Protein AF-A0A963R1J7-F1 (afdb_monomer)

Radius of gyration: 22.03 Å; Cα contacts (8 Å, |Δi|>4): 107; chains: 1; bounding box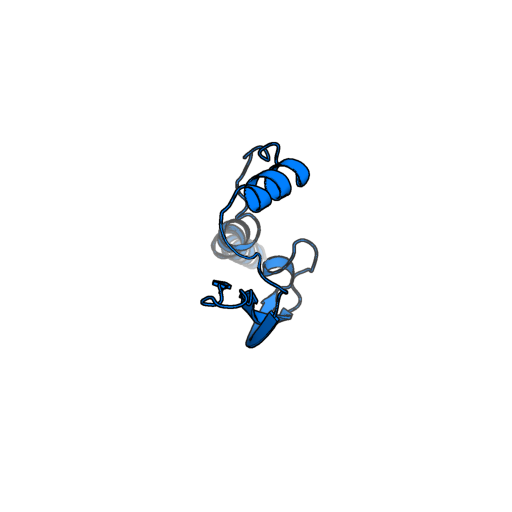: 47×33×58 Å

Foldseek 3Di:
DDPVVVVVVVVCCVVPVVCCCVVQQVVDPPPPDDDPDDPVVVVVVVVPDDAAFFPDKDKDQPDKDWAQLSSPPNPSGGDTDIGTDMKMWRHGPPDDIDIDD

Mean predicted aligned error: 6.23 Å

Structure (mmCIF, N/CA/C/O backbone):
data_AF-A0A963R1J7-F1
#
_entry.id   AF-A0A963R1J7-F1
#
loop_
_atom_site.group_PDB
_atom_site.id
_atom_site.type_symbol
_atom_site.label_atom_id
_atom_site.label_alt_id
_atom_site.label_comp_id
_atom_site.label_asym_id
_atom_site.label_entity_id
_atom_site.label_seq_id
_atom_site.pdbx_PDB_ins_code
_atom_site.Cartn_x
_atom_site.Cartn_y
_atom_site.Cartn_z
_atom_site.occupancy
_atom_site.B_iso_or_equiv
_atom_site.auth_seq_id
_atom_site.auth_comp_id
_atom_site.auth_asym_id
_atom_site.auth_atom_id
_atom_site.pdbx_PDB_model_num
ATOM 1 N N . MET A 1 1 ? -26.777 8.527 31.708 1.00 59.66 1 MET A N 1
ATOM 2 C CA . MET A 1 1 ? -25.415 7.946 31.702 1.00 59.66 1 MET A CA 1
ATOM 3 C C . MET A 1 1 ? -24.590 8.600 32.799 1.00 59.66 1 MET A C 1
ATOM 5 O O . MET A 1 1 ? -24.602 9.816 32.920 1.00 59.66 1 MET A O 1
ATOM 9 N N . THR A 1 2 ? -23.967 7.808 33.666 1.00 86.44 2 THR A N 1
ATOM 10 C CA . THR A 1 2 ? -23.332 8.271 34.912 1.00 86.44 2 THR A CA 1
ATOM 11 C C . THR A 1 2 ? -21.957 8.899 34.674 1.00 86.44 2 THR A C 1
ATOM 13 O O . THR A 1 2 ? -21.158 8.338 33.933 1.00 86.44 2 THR A O 1
ATOM 16 N N . ARG A 1 3 ? -21.631 9.997 35.378 1.00 93.19 3 ARG A N 1
ATOM 17 C CA . ARG A 1 3 ? -20.330 10.709 35.326 1.00 93.19 3 ARG A CA 1
ATOM 18 C C . ARG A 1 3 ? -19.107 9.778 35.327 1.00 93.19 3 ARG A C 1
ATOM 20 O O . ARG A 1 3 ? -18.159 10.015 34.590 1.00 93.19 3 ARG A O 1
ATOM 27 N N . ARG A 1 4 ? -19.148 8.701 36.119 1.00 95.38 4 ARG A N 1
ATOM 28 C CA . ARG A 1 4 ? -18.079 7.688 36.198 1.00 95.38 4 ARG A CA 1
ATOM 29 C C . ARG A 1 4 ? -17.861 6.940 34.878 1.00 95.38 4 ARG A C 1
ATOM 31 O O . ARG A 1 4 ? -16.720 6.729 34.493 1.00 95.38 4 ARG A O 1
ATOM 38 N N . LEU A 1 5 ? -18.941 6.594 34.173 1.00 95.88 5 LEU A N 1
ATOM 39 C CA . LEU A 1 5 ? -18.872 5.945 32.861 1.00 95.88 5 LEU A CA 1
ATOM 40 C C . LEU A 1 5 ? -18.242 6.883 31.830 1.00 95.88 5 LEU A C 1
ATOM 42 O O . LEU A 1 5 ? -17.360 6.465 31.095 1.00 95.88 5 LEU A O 1
ATOM 46 N N . ASN A 1 6 ? -18.639 8.157 31.819 1.00 96.31 6 ASN A N 1
ATOM 47 C CA . ASN A 1 6 ? -18.082 9.133 30.881 1.00 96.31 6 ASN A CA 1
ATOM 48 C C . ASN A 1 6 ? -16.577 9.340 31.105 1.00 96.31 6 ASN A C 1
ATOM 50 O O . ASN A 1 6 ? -15.824 9.392 30.140 1.00 96.31 6 ASN A O 1
ATOM 54 N N . ILE A 1 7 ? -16.135 9.411 32.368 1.00 97.38 7 ILE A N 1
ATOM 55 C CA . ILE A 1 7 ? -14.707 9.501 32.713 1.00 97.38 7 ILE A CA 1
ATOM 56 C C . ILE A 1 7 ? -13.960 8.257 32.226 1.00 97.38 7 ILE A C 1
ATOM 58 O O . ILE A 1 7 ? -12.895 8.376 31.627 1.00 97.38 7 ILE A O 1
ATOM 62 N N . LEU A 1 8 ? -14.527 7.071 32.445 1.00 97.12 8 LEU A N 1
ATOM 63 C CA . LEU A 1 8 ? -13.921 5.821 32.005 1.00 97.12 8 LEU A CA 1
ATOM 64 C C . LEU A 1 8 ? -13.811 5.759 30.474 1.00 97.12 8 LEU A C 1
ATOM 66 O O . LEU A 1 8 ? -12.746 5.444 29.956 1.00 97.12 8 LEU A O 1
ATOM 70 N N . LEU A 1 9 ? -14.867 6.122 29.744 1.00 96.56 9 LEU A N 1
ATOM 71 C CA . LEU A 1 9 ? -14.847 6.171 28.279 1.00 96.56 9 LEU A CA 1
ATOM 72 C C . LEU A 1 9 ? -13.835 7.194 27.751 1.00 96.56 9 LEU A C 1
ATOM 74 O O . LEU A 1 9 ? -13.112 6.897 26.804 1.00 96.56 9 LEU A O 1
ATOM 78 N N . ALA A 1 10 ? -13.741 8.367 28.380 1.00 96.94 10 ALA A N 1
ATOM 79 C CA . ALA A 1 10 ? -12.747 9.375 28.023 1.00 96.94 10 ALA A CA 1
ATOM 80 C C . ALA A 1 10 ? -11.316 8.858 28.234 1.00 96.94 10 ALA A C 1
ATOM 82 O O . ALA A 1 10 ? -10.470 9.032 27.361 1.00 96.94 10 ALA A O 1
ATOM 83 N N . LEU A 1 11 ? -11.058 8.163 29.348 1.00 97.75 11 LEU A N 1
ATOM 84 C CA . LEU A 1 11 ? -9.767 7.519 29.598 1.00 97.75 11 LEU A CA 1
ATOM 85 C C . LEU A 1 11 ? -9.451 6.452 28.545 1.00 97.75 11 LEU A C 1
ATOM 87 O O . LEU A 1 11 ? -8.328 6.408 28.058 1.00 97.75 11 LEU A O 1
ATOM 91 N N . PHE A 1 12 ? -10.426 5.635 28.141 1.00 97.69 12 PHE A N 1
ATOM 92 C CA . PHE A 1 12 ? -10.233 4.650 27.072 1.00 97.69 12 PHE A CA 1
ATOM 93 C C . PHE A 1 12 ? -9.927 5.307 25.721 1.00 97.69 12 PHE A C 1
ATOM 95 O O . PHE A 1 12 ? -9.003 4.886 25.027 1.00 97.69 12 PHE A O 1
ATOM 102 N N . LEU A 1 13 ? -10.661 6.356 25.348 1.00 96.44 13 LEU A N 1
ATOM 103 C CA . LEU A 1 13 ? -10.389 7.104 24.120 1.00 96.44 13 LEU A CA 1
ATOM 104 C C . LEU A 1 13 ? -8.997 7.739 24.143 1.00 96.44 13 LEU A C 1
ATOM 106 O O . LEU A 1 13 ? -8.310 7.735 23.127 1.00 96.44 13 LEU A O 1
ATOM 110 N N . LEU A 1 14 ? -8.550 8.229 25.296 1.00 97.06 14 LEU A N 1
ATOM 111 C CA . LEU A 1 14 ? -7.228 8.828 25.426 1.00 97.06 14 LEU A CA 1
ATOM 112 C C . LEU A 1 14 ? -6.108 7.777 25.399 1.00 97.06 14 LEU A C 1
ATOM 114 O O . LEU A 1 14 ? -5.114 7.969 24.709 1.00 97.06 14 LEU A O 1
ATOM 118 N N . LEU A 1 15 ? -6.276 6.652 26.098 1.00 97.50 15 LEU A N 1
ATOM 119 C CA . LEU A 1 15 ? -5.253 5.604 26.189 1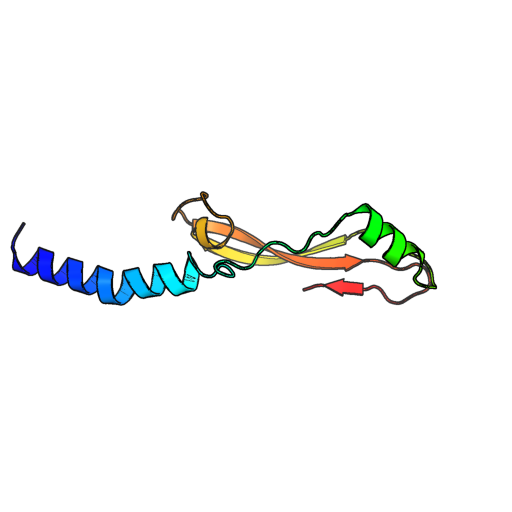.00 97.50 15 LEU A CA 1
ATOM 120 C C . LEU A 1 15 ? -5.153 4.736 24.932 1.00 97.50 15 LEU A C 1
ATOM 122 O O . LEU A 1 15 ? -4.065 4.273 24.610 1.00 97.50 15 LEU A O 1
ATOM 126 N N . PHE A 1 16 ? -6.259 4.508 24.222 1.00 96.25 16 PHE A N 1
ATOM 127 C CA . PHE A 1 16 ? -6.285 3.629 23.048 1.00 96.25 16 PHE A CA 1
ATOM 128 C C . PHE A 1 16 ? -6.590 4.380 21.757 1.00 96.25 16 PHE A C 1
ATOM 130 O O . PHE A 1 16 ? -5.957 4.122 20.738 1.00 96.25 16 PHE A O 1
ATOM 137 N N . GLY A 1 17 ? -7.530 5.324 21.791 1.00 93.88 17 GLY A N 1
ATOM 138 C CA . GLY A 1 17 ? -7.925 6.093 20.612 1.00 93.88 17 GLY A CA 1
ATOM 139 C C . GLY A 1 17 ? -6.820 7.023 20.118 1.00 93.88 17 GLY A C 1
ATOM 140 O O . GLY A 1 17 ? -6.550 7.037 18.920 1.00 93.88 17 GLY A O 1
ATOM 141 N N . ALA A 1 18 ? -6.137 7.743 21.014 1.00 93.69 18 ALA A N 1
ATOM 142 C CA . ALA A 1 18 ? -5.070 8.657 20.604 1.00 93.69 18 ALA A CA 1
ATOM 143 C C . ALA A 1 18 ? -3.861 7.923 19.982 1.00 93.69 18 ALA A C 1
ATOM 145 O O . ALA A 1 18 ? -3.479 8.293 18.869 1.00 93.69 18 ALA A O 1
ATOM 146 N N . PRO A 1 19 ? -3.305 6.847 20.584 1.00 94.06 19 PRO A N 1
ATOM 147 C CA . PRO A 1 19 ? -2.241 6.081 19.933 1.00 94.06 19 PRO A CA 1
ATOM 148 C C . PRO A 1 19 ? -2.700 5.406 18.644 1.00 94.06 19 PRO A C 1
ATOM 150 O O . PRO A 1 19 ? -1.945 5.381 17.679 1.00 94.06 19 PRO A O 1
ATOM 153 N N . TYR A 1 20 ? -3.933 4.891 18.596 1.00 91.81 20 TYR A N 1
ATOM 154 C CA . TYR A 1 20 ? -4.485 4.300 17.378 1.00 91.81 20 TYR A CA 1
ATOM 155 C C . TYR A 1 20 ? -4.551 5.327 16.242 1.00 91.81 20 TYR A C 1
ATOM 157 O O . TYR A 1 20 ? -4.088 5.050 15.139 1.00 91.81 20 TYR A O 1
ATOM 165 N N . TYR A 1 21 ? -5.092 6.518 16.511 1.00 90.00 21 TYR A N 1
ATOM 166 C CA . TYR A 1 21 ? -5.182 7.586 15.520 1.00 90.00 21 TYR A CA 1
ATOM 167 C C . TYR A 1 21 ? -3.791 7.990 15.030 1.00 90.00 21 TYR A C 1
ATOM 169 O O . TYR A 1 21 ? -3.533 7.973 13.832 1.00 90.00 21 TYR A O 1
ATOM 177 N N . TRP A 1 22 ? -2.875 8.284 15.951 1.00 89.31 22 TRP A N 1
ATOM 178 C CA . TRP A 1 22 ? -1.559 8.802 15.597 1.00 89.31 22 TRP A CA 1
ATOM 179 C C . TRP A 1 22 ? -0.664 7.769 14.896 1.00 89.31 22 TRP A C 1
ATOM 181 O O . TRP A 1 22 ? -0.010 8.092 13.914 1.00 89.31 22 TRP A O 1
ATOM 191 N N . LEU A 1 23 ? -0.652 6.515 15.360 1.00 89.19 23 LEU A N 1
ATOM 192 C CA . LEU A 1 23 ? 0.234 5.486 14.802 1.00 89.19 23 LEU A CA 1
ATOM 193 C C . LEU A 1 23 ? -0.300 4.851 13.519 1.00 89.19 23 LEU A C 1
ATOM 195 O O . LEU A 1 23 ? 0.496 4.360 12.719 1.00 89.19 23 LEU A O 1
ATOM 199 N N . LEU A 1 24 ? -1.624 4.785 13.347 1.00 89.62 24 LEU A N 1
ATOM 200 C CA . LEU A 1 24 ? -2.228 3.998 12.271 1.00 89.62 24 LEU A CA 1
ATOM 201 C C . LEU A 1 24 ? -2.995 4.825 11.238 1.00 89.62 24 LEU A C 1
ATOM 203 O O . LEU A 1 24 ? -3.095 4.373 10.102 1.00 89.62 24 LEU A O 1
ATOM 207 N N . LEU A 1 25 ? -3.546 5.987 11.605 1.00 87.44 25 LEU A N 1
ATOM 208 C CA . LEU A 1 25 ? -4.314 6.832 10.681 1.00 87.44 25 LEU A CA 1
ATOM 209 C C . LEU A 1 25 ? -3.531 8.072 10.236 1.00 87.44 25 LEU A C 1
ATOM 211 O O . LEU A 1 25 ? -3.519 8.392 9.055 1.00 87.44 25 LEU A O 1
ATOM 215 N N . GLU A 1 26 ? -2.853 8.740 11.167 1.00 84.81 26 GLU A N 1
ATOM 216 C CA . GLU A 1 26 ? -2.066 9.959 10.935 1.00 84.81 26 GLU A CA 1
ATOM 217 C C . GLU A 1 26 ? -0.559 9.657 10.953 1.00 84.81 26 GLU A C 1
ATOM 219 O O . GLU A 1 26 ? 0.237 10.331 11.601 1.00 84.81 26 GLU A O 1
ATOM 224 N N . ASN A 1 27 ? -0.153 8.603 10.246 1.00 79.00 27 ASN A N 1
ATOM 225 C CA . ASN A 1 27 ? 1.251 8.208 10.102 1.00 79.00 27 ASN A CA 1
ATOM 226 C C . ASN A 1 27 ? 1.919 8.821 8.853 1.00 79.00 27 ASN A C 1
ATOM 228 O O . ASN A 1 27 ? 2.964 8.347 8.399 1.00 79.00 27 ASN A O 1
ATOM 232 N N . GLY A 1 28 ? 1.297 9.851 8.271 1.00 76.06 28 GLY A N 1
ATOM 233 C CA . GLY A 1 28 ? 1.814 10.584 7.121 1.00 76.06 28 GLY A CA 1
ATOM 234 C C . GLY A 1 28 ? 3.104 11.345 7.438 1.00 76.06 28 GLY A C 1
ATOM 235 O O . GLY A 1 28 ? 3.468 11.563 8.590 1.00 76.06 28 GLY A O 1
ATOM 236 N N . HIS A 1 29 ? 3.807 11.796 6.399 1.00 69.25 29 HIS A N 1
ATOM 237 C CA . HIS A 1 29 ? 5.129 12.432 6.520 1.00 69.25 29 HIS A CA 1
ATOM 238 C C . HIS A 1 29 ? 5.068 13.899 7.022 1.00 69.25 29 HIS A C 1
ATOM 240 O O . HIS A 1 29 ? 5.964 14.691 6.732 1.00 69.25 29 HIS A O 1
ATOM 246 N N . GLY A 1 30 ? 4.021 14.273 7.770 1.00 76.25 30 GLY A N 1
ATOM 247 C CA . GLY A 1 30 ? 3.780 15.634 8.258 1.00 76.25 30 GLY A CA 1
ATOM 248 C C . GLY A 1 30 ? 3.769 16.671 7.130 1.00 76.25 30 GLY A C 1
ATOM 249 O O . GLY A 1 30 ? 3.196 16.441 6.067 1.00 76.25 30 GLY A O 1
ATOM 250 N N . ASP A 1 31 ? 4.473 17.786 7.338 1.00 81.81 31 ASP A N 1
ATOM 251 C CA . ASP A 1 31 ? 4.574 18.906 6.387 1.00 81.81 31 ASP A CA 1
ATOM 252 C C . ASP A 1 31 ? 5.614 18.692 5.271 1.00 81.81 31 ASP A C 1
ATOM 254 O O . ASP A 1 31 ? 6.072 19.648 4.630 1.00 81.81 31 ASP A O 1
ATOM 258 N N . ALA A 1 32 ? 6.039 17.447 5.031 1.00 82.94 32 ALA A N 1
ATOM 259 C CA . ALA A 1 32 ? 6.983 17.145 3.967 1.00 82.94 32 ALA A CA 1
ATOM 260 C C . ALA A 1 32 ? 6.395 17.558 2.611 1.00 82.94 32 ALA A C 1
ATOM 262 O O . ALA A 1 32 ? 5.495 16.919 2.063 1.00 82.94 32 ALA A O 1
ATOM 263 N N . ARG A 1 33 ? 6.933 18.641 2.043 1.00 82.50 33 ARG A N 1
ATOM 264 C CA . ARG A 1 33 ? 6.545 19.086 0.705 1.00 82.50 33 ARG A CA 1
ATOM 265 C C . ARG A 1 33 ? 6.868 17.994 -0.305 1.00 82.50 33 ARG A C 1
ATOM 267 O O . ARG A 1 33 ? 7.979 17.459 -0.322 1.00 82.50 33 ARG A O 1
ATOM 274 N N . ALA A 1 34 ? 5.911 17.714 -1.187 1.00 83.38 34 ALA A N 1
ATOM 275 C CA . ALA A 1 34 ? 6.142 16.836 -2.321 1.00 83.38 34 ALA A CA 1
ATOM 276 C C . ALA A 1 34 ? 7.346 17.349 -3.125 1.00 83.38 34 ALA A C 1
ATOM 278 O O . ALA A 1 34 ? 7.405 18.523 -3.502 1.00 83.38 34 ALA A O 1
ATOM 279 N N . LYS A 1 35 ? 8.321 16.472 -3.385 1.00 85.88 35 LYS A N 1
ATOM 280 C CA . LYS A 1 35 ? 9.414 16.800 -4.304 1.00 85.88 35 LYS A CA 1
ATOM 281 C C . LYS A 1 35 ? 8.812 17.013 -5.700 1.00 85.88 35 LYS A C 1
ATOM 283 O O . LYS A 1 35 ? 7.948 16.224 -6.087 1.00 85.88 35 LYS A O 1
ATOM 288 N N . PRO A 1 36 ? 9.250 18.029 -6.464 1.00 88.19 36 PRO A N 1
ATOM 289 C CA . PRO A 1 36 ? 8.777 18.235 -7.828 1.00 88.19 36 PRO A CA 1
ATOM 290 C C . PRO A 1 36 ? 9.289 17.093 -8.714 1.00 88.19 36 PRO A C 1
ATOM 292 O O . PRO A 1 36 ? 10.398 17.132 -9.241 1.00 88.19 36 PRO A O 1
ATOM 295 N N . LEU A 1 37 ? 8.493 16.029 -8.814 1.00 88.75 37 LEU A N 1
ATOM 296 C CA . LEU A 1 37 ? 8.810 14.833 -9.578 1.00 88.75 37 LEU A CA 1
ATOM 297 C C . LEU A 1 37 ? 7.948 14.805 -10.835 1.00 88.75 37 LEU A C 1
ATOM 299 O O . LEU A 1 37 ? 6.728 14.665 -10.770 1.00 88.75 37 LEU A O 1
ATOM 303 N N . HIS A 1 38 ? 8.591 14.924 -11.991 1.00 94.00 38 HIS A N 1
ATOM 304 C CA . HIS A 1 38 ? 7.910 14.869 -13.277 1.00 94.00 38 HIS A CA 1
ATOM 305 C C . HIS A 1 38 ? 8.089 13.496 -13.916 1.00 94.00 38 HIS A C 1
ATOM 307 O O . HIS A 1 38 ? 9.212 13.014 -14.075 1.00 94.00 38 HIS A O 1
ATOM 313 N N . ILE A 1 39 ? 6.984 12.896 -14.367 1.00 93.81 39 ILE A N 1
ATOM 314 C CA . ILE A 1 39 ? 7.008 11.588 -15.034 1.00 93.81 39 ILE A CA 1
ATOM 315 C C . ILE A 1 39 ? 7.918 11.580 -16.273 1.00 93.81 39 ILE A C 1
ATOM 317 O O . ILE A 1 39 ? 8.547 10.570 -16.572 1.00 93.81 39 ILE A O 1
ATOM 321 N N . ALA A 1 40 ? 8.052 12.717 -16.963 1.00 96.00 40 ALA A N 1
ATOM 322 C CA . ALA A 1 40 ? 8.965 12.865 -18.094 1.00 96.00 40 ALA A CA 1
ATOM 323 C C . ALA A 1 40 ? 10.440 12.699 -17.682 1.00 96.00 40 ALA A C 1
ATOM 325 O O . ALA A 1 40 ? 11.190 12.015 -18.374 1.00 96.00 40 ALA A O 1
ATOM 326 N N . ALA A 1 41 ? 10.841 13.257 -16.533 1.00 94.94 41 ALA A N 1
ATOM 327 C CA . ALA A 1 41 ? 12.197 13.109 -16.008 1.00 94.94 41 ALA A CA 1
ATOM 328 C C . ALA A 1 41 ? 12.484 11.656 -15.602 1.00 94.94 41 ALA A C 1
ATOM 330 O O . ALA A 1 41 ? 13.549 11.136 -15.916 1.00 94.94 41 ALA A O 1
ATOM 331 N N . LEU A 1 42 ? 11.508 10.973 -14.991 1.00 94.19 42 LEU A N 1
ATOM 332 C CA . LEU A 1 42 ? 11.617 9.548 -14.662 1.00 94.19 42 LEU A CA 1
ATOM 333 C C . LEU A 1 42 ? 11.775 8.676 -15.912 1.00 94.19 42 LEU A C 1
ATOM 335 O O . LEU A 1 42 ? 12.615 7.784 -15.935 1.00 94.19 42 LEU A O 1
ATOM 339 N N . ARG A 1 43 ? 10.995 8.947 -16.964 1.00 93.88 43 ARG A N 1
ATOM 340 C CA . ARG A 1 43 ? 11.098 8.228 -18.243 1.00 93.88 43 ARG A CA 1
ATOM 341 C C . ARG A 1 43 ? 12.440 8.472 -18.927 1.00 93.88 43 ARG A C 1
ATOM 343 O O . ARG A 1 43 ? 13.031 7.523 -19.424 1.00 93.88 43 ARG A O 1
ATOM 350 N N . SER A 1 44 ? 12.924 9.715 -18.919 1.00 95.12 44 SER A N 1
ATOM 351 C CA . SER A 1 44 ? 14.248 10.062 -19.450 1.00 95.12 44 SER A CA 1
ATOM 352 C C . SER A 1 44 ? 15.362 9.339 -18.688 1.00 95.12 44 SER A C 1
ATOM 354 O O . SER A 1 44 ? 16.221 8.705 -19.295 1.00 95.12 44 SER A O 1
ATOM 356 N N . LEU A 1 45 ? 15.291 9.342 -17.352 1.00 94.69 45 LEU A N 1
ATOM 357 C CA . LEU A 1 45 ? 16.229 8.610 -16.506 1.00 94.69 45 LEU A CA 1
ATOM 358 C C . LEU A 1 45 ? 16.195 7.107 -16.804 1.00 94.69 45 LEU A C 1
ATOM 360 O O . LEU A 1 45 ? 17.247 6.514 -17.016 1.00 94.69 45 LEU A O 1
ATOM 364 N N . ALA A 1 46 ? 15.010 6.500 -16.884 1.00 92.06 46 ALA A N 1
ATOM 365 C CA . ALA A 1 46 ? 14.868 5.084 -17.212 1.00 92.06 46 ALA A CA 1
ATOM 366 C C . ALA A 1 46 ? 15.449 4.749 -18.597 1.00 92.06 46 ALA A C 1
ATOM 368 O O . ALA A 1 46 ? 16.135 3.744 -18.736 1.00 92.06 46 ALA A O 1
ATOM 369 N N . ALA A 1 47 ? 15.233 5.610 -19.597 1.00 93.31 47 ALA A N 1
ATOM 370 C CA . ALA A 1 47 ? 15.785 5.438 -20.942 1.00 93.31 47 ALA A CA 1
ATOM 371 C C . ALA A 1 47 ? 17.313 5.605 -21.004 1.00 93.31 47 ALA A C 1
ATOM 373 O O . ALA A 1 47 ? 17.944 5.095 -21.925 1.00 93.31 47 ALA A O 1
ATOM 374 N N . SER A 1 48 ? 17.911 6.314 -20.041 1.00 96.19 48 SER A N 1
ATOM 375 C CA . SER A 1 48 ? 19.367 6.472 -19.946 1.00 96.19 48 SER A CA 1
ATOM 376 C C . SER A 1 48 ? 20.079 5.247 -19.361 1.00 96.19 48 SER A C 1
ATOM 378 O O . SER A 1 48 ? 21.300 5.138 -19.475 1.00 96.19 48 SER A O 1
ATOM 380 N N . LEU A 1 49 ? 19.337 4.327 -18.732 1.00 91.62 49 LEU A N 1
ATOM 381 C CA . LEU A 1 49 ? 19.906 3.113 -18.159 1.00 91.62 49 LEU A CA 1
ATOM 382 C C . LEU A 1 49 ? 20.242 2.106 -19.272 1.00 91.62 49 LEU A C 1
ATOM 384 O O . LEU A 1 49 ? 19.412 1.858 -20.147 1.00 91.62 49 LEU A O 1
ATOM 388 N N . PRO A 1 50 ? 21.438 1.494 -19.249 1.00 90.62 50 PRO A N 1
ATOM 389 C CA . PRO A 1 50 ? 21.803 0.479 -20.225 1.00 90.62 50 PRO A CA 1
ATOM 390 C C . PRO A 1 50 ? 21.034 -0.828 -19.985 1.00 90.62 50 PRO A C 1
ATOM 392 O O . PRO A 1 50 ? 20.745 -1.198 -18.848 1.00 90.62 50 PRO A O 1
ATOM 395 N N . GLY A 1 51 ? 20.783 -1.573 -21.063 1.00 89.19 51 GLY A N 1
ATOM 396 C CA . GLY A 1 51 ? 20.103 -2.869 -21.026 1.00 89.19 51 GLY A CA 1
ATOM 397 C C . GLY A 1 51 ? 18.686 -2.823 -21.594 1.00 89.19 51 GLY A C 1
ATOM 398 O O . GLY A 1 51 ? 18.200 -1.782 -22.031 1.00 89.19 51 GLY A O 1
ATOM 399 N N . GLN A 1 52 ? 18.032 -3.984 -21.643 1.00 92.06 52 GLN A N 1
ATOM 400 C CA . GLN A 1 52 ? 16.647 -4.062 -22.099 1.00 92.06 52 GLN A CA 1
ATOM 401 C C . GLN A 1 52 ? 15.694 -3.638 -20.984 1.00 92.06 52 GLN A C 1
ATOM 403 O O . GLN A 1 52 ? 15.855 -4.033 -19.829 1.00 92.06 52 GLN A O 1
ATOM 408 N N . ALA A 1 53 ? 14.684 -2.848 -21.341 1.00 92.44 53 ALA A N 1
ATOM 409 C CA . ALA A 1 53 ? 13.616 -2.497 -20.421 1.00 92.44 53 ALA A CA 1
ATOM 410 C C . ALA A 1 53 ? 12.753 -3.731 -20.094 1.00 92.44 53 ALA A C 1
ATOM 412 O O . ALA A 1 53 ? 12.646 -4.645 -20.923 1.00 92.44 53 ALA A O 1
ATOM 413 N N . PRO A 1 54 ? 12.096 -3.757 -18.922 1.00 95.12 54 PRO A N 1
ATOM 414 C CA . PRO A 1 54 ? 11.102 -4.774 -18.640 1.00 95.12 54 PRO A CA 1
ATOM 415 C C . PRO A 1 54 ? 9.988 -4.792 -19.693 1.00 95.12 54 PRO A C 1
ATOM 417 O O . PRO A 1 54 ? 9.524 -3.737 -20.129 1.00 95.12 54 PRO A O 1
ATOM 420 N N . SER A 1 55 ? 9.537 -5.982 -20.085 1.00 95.25 55 SER A N 1
ATOM 421 C CA . SER A 1 55 ? 8.502 -6.156 -21.116 1.00 95.25 55 SER A CA 1
ATOM 422 C C . SER A 1 55 ? 7.074 -6.044 -20.578 1.00 95.25 55 SER A C 1
ATOM 424 O O . SER A 1 55 ? 6.126 -5.969 -21.359 1.00 95.25 55 SER A O 1
ATOM 426 N N . GLY A 1 56 ? 6.905 -6.021 -19.256 1.00 95.44 56 GLY A N 1
ATOM 427 C CA . GLY A 1 56 ? 5.601 -5.929 -18.618 1.00 95.44 56 GLY A CA 1
ATOM 428 C C . GLY A 1 56 ? 5.688 -5.797 -17.103 1.00 95.44 56 GLY A C 1
ATOM 429 O O . GLY A 1 56 ? 6.766 -5.655 -16.525 1.00 95.44 56 GLY A O 1
ATOM 430 N N . VAL A 1 57 ? 4.517 -5.850 -16.478 1.00 96.94 57 VAL A N 1
ATOM 431 C CA . VAL A 1 57 ? 4.343 -5.937 -15.029 1.00 96.94 57 VAL A CA 1
ATOM 432 C C . VAL A 1 57 ? 3.420 -7.113 -14.772 1.00 96.94 57 VAL A C 1
ATOM 434 O O . VAL A 1 57 ? 2.311 -7.169 -15.302 1.00 96.94 57 VAL A O 1
ATOM 437 N N . GLU A 1 58 ? 3.889 -8.051 -13.971 1.00 97.69 58 GLU A N 1
ATOM 438 C CA . GLU A 1 58 ? 3.139 -9.217 -13.538 1.00 97.69 58 GLU A CA 1
ATOM 439 C C . GLU A 1 58 ? 2.951 -9.160 -12.025 1.00 97.69 58 GLU A C 1
ATOM 441 O O . GLU A 1 58 ? 3.764 -8.570 -11.308 1.00 97.69 58 GLU A O 1
ATOM 446 N N . TYR A 1 59 ? 1.881 -9.777 -11.535 1.00 97.31 59 TYR A N 1
ATOM 447 C CA . TYR A 1 59 ? 1.624 -9.873 -10.107 1.00 97.31 59 TYR A CA 1
ATOM 448 C C . TYR A 1 59 ? 1.043 -11.228 -9.732 1.00 97.31 59 TYR A C 1
ATOM 450 O O . TYR A 1 59 ? 0.350 -11.865 -10.525 1.00 97.31 59 TYR A O 1
ATOM 458 N N . GLU A 1 60 ? 1.284 -11.617 -8.488 1.00 97.38 60 GLU A N 1
ATOM 459 C CA . GLU A 1 60 ? 0.670 -12.775 -7.855 1.00 97.38 60 GLU A CA 1
ATOM 460 C C . GLU A 1 60 ? 0.093 -12.365 -6.500 1.00 97.38 60 GLU A C 1
ATOM 462 O O . GLU A 1 60 ? 0.735 -11.653 -5.727 1.00 97.38 60 GLU A O 1
ATOM 467 N N . VAL A 1 61 ? -1.133 -12.806 -6.204 1.00 97.38 61 VAL A N 1
ATOM 468 C CA . VAL A 1 61 ? -1.722 -12.643 -4.870 1.00 97.38 61 VAL A CA 1
ATOM 469 C C . VAL A 1 61 ? -1.173 -13.746 -3.976 1.00 97.38 61 VAL A C 1
ATOM 471 O O . VAL A 1 61 ? -1.607 -14.891 -4.059 1.00 97.38 61 VAL A O 1
ATOM 474 N N . VAL A 1 62 ? -0.231 -13.392 -3.110 1.00 97.31 62 VAL A N 1
ATOM 475 C CA . VAL A 1 62 ? 0.469 -14.349 -2.241 1.00 97.31 62 VAL A CA 1
ATOM 476 C C . VAL A 1 62 ? -0.238 -14.553 -0.901 1.00 97.31 62 VAL A C 1
ATOM 478 O O . VAL A 1 62 ? -0.069 -15.582 -0.252 1.00 97.31 62 VAL A O 1
ATOM 481 N N . ALA A 1 63 ? -1.053 -13.585 -0.476 1.00 97.00 63 ALA A N 1
ATOM 482 C CA . ALA A 1 63 ? -1.883 -13.695 0.717 1.00 97.00 63 ALA A CA 1
ATOM 483 C C . ALA A 1 63 ? -3.069 -12.722 0.667 1.00 97.00 63 ALA A C 1
ATOM 485 O O . AL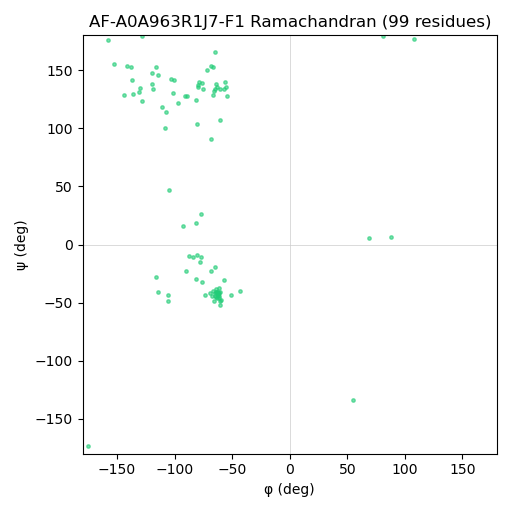A A 1 63 ? -3.205 -11.888 -0.228 1.00 97.00 63 ALA A O 1
ATOM 486 N N . SER A 1 64 ? -3.936 -12.797 1.675 1.00 96.62 64 SER A N 1
ATOM 487 C CA . SER A 1 64 ? -4.950 -11.774 1.916 1.00 96.62 64 SER A CA 1
ATOM 488 C C . SER A 1 64 ? -5.053 -11.462 3.402 1.00 96.62 64 SER A C 1
ATOM 490 O O . SER A 1 64 ? -4.765 -12.301 4.257 1.00 96.62 64 SER A O 1
ATOM 492 N N . ARG A 1 65 ? -5.466 -10.235 3.722 1.00 95.69 65 ARG A N 1
ATOM 493 C CA . ARG A 1 65 ? -5.705 -9.810 5.100 1.00 95.69 65 ARG A CA 1
ATOM 494 C C . ARG A 1 65 ? -6.980 -8.996 5.193 1.00 95.69 65 ARG A C 1
ATOM 496 O O . ARG A 1 65 ? -7.283 -8.167 4.344 1.00 95.69 65 ARG A O 1
ATOM 503 N N . SER A 1 66 ? -7.718 -9.215 6.275 1.00 96.81 66 SER A N 1
ATOM 504 C CA . SER A 1 66 ? -8.825 -8.347 6.657 1.00 96.81 66 SER A CA 1
ATOM 505 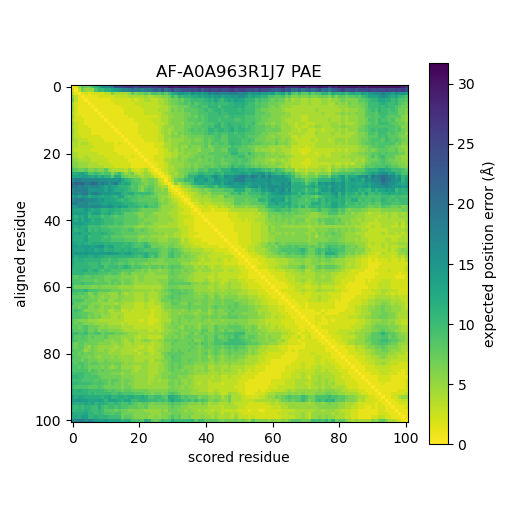C C . SER A 1 66 ? -8.314 -7.223 7.562 1.00 96.81 66 SER A C 1
ATOM 507 O O . SER A 1 66 ? -7.658 -7.506 8.567 1.00 96.81 66 SER A O 1
ATOM 509 N N . LEU A 1 67 ? -8.613 -5.966 7.236 1.00 94.44 67 LEU A N 1
ATOM 510 C CA . LEU A 1 67 ? -8.201 -4.790 8.017 1.00 94.44 67 LEU A CA 1
ATOM 511 C C . LEU A 1 67 ? -9.191 -3.615 7.826 1.00 94.44 67 LEU A C 1
ATOM 513 O O . LEU A 1 67 ? -9.927 -3.624 6.837 1.00 94.44 67 LEU A O 1
ATOM 517 N N . PRO A 1 68 ? -9.308 -2.663 8.777 1.00 94.62 68 PRO A N 1
ATOM 518 C CA . PRO A 1 68 ? -10.160 -1.475 8.619 1.00 94.62 68 PRO A CA 1
ATOM 519 C C . PRO A 1 68 ? -9.811 -0.689 7.348 1.00 94.62 68 PRO A C 1
ATOM 521 O O . PRO A 1 68 ? -8.635 -0.473 7.087 1.00 94.62 68 PRO A O 1
ATOM 524 N N . GLY A 1 69 ? -10.810 -0.252 6.577 1.00 93.75 69 GLY A N 1
ATOM 525 C CA . GLY A 1 69 ? -10.603 0.410 5.283 1.00 93.75 69 GLY A CA 1
ATOM 526 C C . GLY A 1 69 ? -9.609 1.573 5.318 1.00 93.75 69 GLY A C 1
ATOM 527 O O . GLY A 1 69 ? -8.738 1.634 4.454 1.00 93.75 69 GLY A O 1
ATOM 528 N N . ASP A 1 70 ? -9.692 2.437 6.331 1.00 91.81 70 ASP A N 1
ATOM 529 C CA . ASP A 1 70 ? -8.799 3.597 6.475 1.00 91.81 70 ASP A CA 1
ATOM 530 C C . ASP A 1 70 ? -7.327 3.235 6.717 1.00 91.81 70 ASP A C 1
ATOM 532 O O . ASP A 1 70 ? -6.459 4.052 6.437 1.00 91.81 70 ASP A O 1
ATOM 536 N N . LEU A 1 71 ? -7.020 2.008 7.165 1.00 91.25 71 LEU A N 1
ATOM 537 C CA . LEU A 1 71 ? -5.627 1.539 7.239 1.00 91.25 71 LEU A CA 1
ATOM 538 C C . LEU A 1 71 ? -5.066 1.129 5.871 1.00 91.25 71 LEU A C 1
ATOM 540 O O . LEU A 1 71 ? -3.876 0.850 5.762 1.00 91.25 71 LEU A O 1
ATOM 544 N N . PHE A 1 72 ? -5.915 1.028 4.847 1.00 91.12 72 PHE A N 1
ATOM 545 C CA . PHE A 1 72 ? -5.508 0.705 3.482 1.00 91.12 72 PHE A CA 1
ATOM 546 C C . PHE A 1 72 ? -5.561 1.932 2.572 1.00 91.12 72 PHE A C 1
ATOM 548 O O . PHE A 1 72 ? -4.608 2.205 1.851 1.00 91.12 72 PHE A O 1
ATOM 555 N N . VAL A 1 73 ? -6.673 2.672 2.605 1.00 90.00 73 VAL A N 1
ATOM 556 C CA . VAL A 1 73 ? -6.877 3.898 1.825 1.00 90.00 73 VAL A CA 1
ATOM 557 C C . VAL A 1 73 ? -7.690 4.882 2.658 1.00 90.00 73 VAL A C 1
ATOM 559 O O . VAL A 1 73 ? -8.769 4.535 3.140 1.00 90.00 73 VAL A O 1
ATOM 562 N N . ALA A 1 74 ? -7.198 6.115 2.780 1.00 87.81 74 ALA A N 1
ATOM 563 C CA . ALA A 1 74 ? -7.877 7.180 3.510 1.00 87.81 74 ALA A CA 1
ATOM 564 C C . ALA A 1 74 ? -9.295 7.441 2.966 1.00 87.81 74 ALA A C 1
ATOM 566 O O . ALA A 1 74 ? -9.499 7.551 1.755 1.00 87.81 74 ALA A O 1
ATOM 567 N N . GLY A 1 75 ? -10.276 7.558 3.866 1.00 88.50 75 GLY A N 1
ATOM 568 C CA . GLY A 1 75 ? -11.679 7.821 3.528 1.00 88.50 75 GLY A CA 1
ATOM 569 C C . GLY A 1 75 ? -12.511 6.564 3.243 1.00 88.50 75 GLY A C 1
ATOM 570 O O . GLY A 1 75 ? -13.672 6.668 2.852 1.00 88.50 75 GLY A O 1
ATOM 571 N N . SER A 1 76 ? -11.947 5.372 3.446 1.00 91.50 76 SER A N 1
ATOM 572 C CA . SER A 1 76 ? -12.615 4.076 3.249 1.00 91.50 76 SER A CA 1
ATOM 573 C C . SER A 1 76 ? -13.379 3.596 4.500 1.00 91.50 76 SER A C 1
ATOM 575 O O . SER A 1 76 ? -14.184 2.656 4.439 1.00 91.50 76 SER A O 1
ATOM 577 N N . GLY A 1 77 ? -13.181 4.272 5.634 1.00 92.00 77 GLY A N 1
ATOM 578 C CA . GLY A 1 77 ? -13.884 4.067 6.895 1.00 92.00 77 GLY A CA 1
ATOM 579 C C . GLY A 1 77 ? -13.356 2.895 7.732 1.00 92.00 77 GLY A C 1
ATOM 580 O O . GLY A 1 77 ? -12.480 2.127 7.334 1.00 92.00 77 GLY A O 1
ATOM 581 N N . PHE A 1 78 ? -13.967 2.691 8.904 1.00 92.00 78 PHE A N 1
ATOM 582 C CA . PHE A 1 78 ? -13.558 1.658 9.870 1.00 92.00 78 PHE A CA 1
ATOM 583 C C . PHE A 1 78 ? -14.064 0.239 9.563 1.00 92.00 78 PHE A C 1
ATOM 585 O O . PHE A 1 78 ? -13.649 -0.723 10.217 1.00 92.00 78 PHE A O 1
ATOM 592 N N . LYS A 1 79 ? -14.962 0.064 8.582 1.00 95.31 79 LYS A N 1
ATOM 593 C CA . LYS A 1 79 ? -15.452 -1.274 8.219 1.00 95.31 79 LYS A CA 1
ATOM 594 C C . LYS A 1 79 ? -14.298 -2.091 7.646 1.00 95.31 79 LYS A C 1
ATOM 596 O O . LYS A 1 79 ? -13.583 -1.632 6.759 1.00 95.31 79 LYS A O 1
ATOM 601 N N . ARG A 1 80 ? -14.147 -3.326 8.127 1.00 95.56 80 ARG A N 1
ATOM 602 C CA . ARG A 1 80 ? -13.100 -4.227 7.642 1.00 95.56 80 ARG A CA 1
ATOM 603 C C . ARG A 1 80 ? -13.303 -4.551 6.163 1.00 95.56 80 ARG A C 1
ATOM 605 O O . ARG A 1 80 ? -14.419 -4.855 5.735 1.00 95.56 80 ARG A O 1
ATOM 612 N N . LYS A 1 81 ? -12.212 -4.514 5.408 1.00 95.06 81 LYS A N 1
ATOM 613 C CA . LYS A 1 81 ? -12.13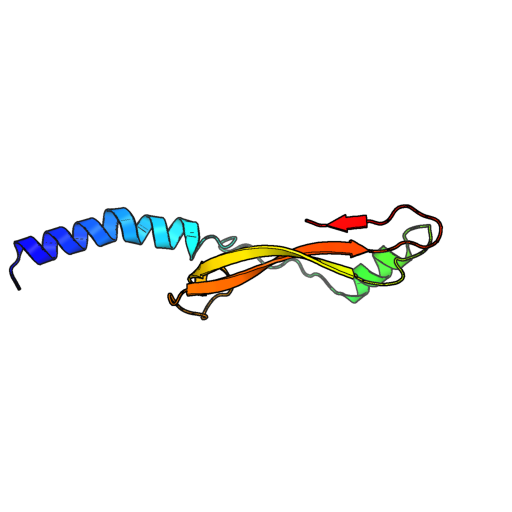0 -4.882 3.994 1.00 95.06 81 LYS A CA 1
ATOM 614 C C . LYS A 1 81 ? -11.148 -6.034 3.840 1.00 95.06 81 LYS A C 1
ATOM 616 O O . LYS A 1 81 ? -10.201 -6.142 4.618 1.00 95.06 81 LYS A O 1
ATOM 621 N N . LEU A 1 82 ? -11.407 -6.909 2.873 1.00 96.62 82 LEU A N 1
ATOM 622 C CA . LEU A 1 82 ? -10.434 -7.905 2.442 1.00 96.62 82 LEU A CA 1
ATOM 623 C C . LEU A 1 82 ? -9.460 -7.218 1.482 1.00 96.62 82 LEU A C 1
ATOM 625 O O . LEU A 1 82 ? -9.895 -6.616 0.504 1.00 96.62 82 LEU A O 1
ATOM 629 N N . VAL A 1 83 ? -8.171 -7.287 1.791 1.00 95.38 83 VAL A N 1
ATOM 630 C CA . VAL A 1 83 ? -7.084 -6.680 1.021 1.00 95.38 83 VAL A CA 1
ATOM 631 C C . VAL A 1 83 ? -6.157 -7.791 0.540 1.00 95.38 83 VAL A C 1
ATOM 633 O O . VAL A 1 83 ? -5.811 -8.684 1.317 1.00 95.38 83 VAL A O 1
ATOM 636 N N . ALA A 1 84 ? -5.775 -7.744 -0.734 1.00 95.31 84 ALA A N 1
ATOM 637 C CA . ALA A 1 84 ? -4.793 -8.654 -1.312 1.00 95.31 84 ALA A CA 1
ATOM 638 C C . ALA A 1 84 ? -3.372 -8.201 -0.953 1.00 95.31 84 ALA A C 1
ATOM 640 O O . ALA A 1 84 ? -3.053 -7.018 -1.051 1.00 95.31 84 ALA A O 1
ATOM 641 N N . VAL A 1 85 ? -2.526 -9.151 -0.564 1.00 95.00 85 VAL A N 1
ATOM 642 C CA . VAL A 1 85 ? -1.074 -8.975 -0.478 1.00 95.00 85 VAL A CA 1
ATOM 643 C C . VAL A 1 85 ? -0.504 -9.530 -1.772 1.00 95.00 85 VAL A C 1
ATOM 645 O O . VAL A 1 85 ? -0.766 -10.687 -2.111 1.00 95.00 85 VAL A O 1
ATOM 648 N N . MET A 1 86 ? 0.207 -8.692 -2.517 1.00 96.12 86 MET A N 1
ATOM 649 C CA . MET A 1 86 ? 0.676 -9.008 -3.862 1.00 96.12 86 MET A CA 1
ATOM 650 C C . MET A 1 86 ? 2.194 -8.955 -3.903 1.00 96.12 86 MET A C 1
ATOM 652 O O . MET A 1 86 ? 2.766 -8.022 -3.359 1.00 96.12 86 MET A O 1
ATOM 656 N N . ALA A 1 87 ? 2.807 -9.915 -4.588 1.00 97.12 87 ALA A N 1
ATOM 657 C CA . ALA A 1 87 ? 4.188 -9.810 -5.041 1.00 97.12 87 ALA A CA 1
ATOM 658 C C . ALA A 1 87 ? 4.184 -9.422 -6.523 1.00 97.12 87 ALA A C 1
ATOM 660 O O . ALA A 1 87 ? 3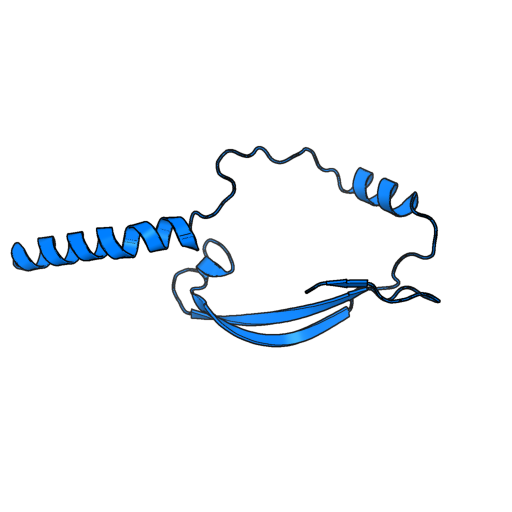.339 -9.895 -7.293 1.00 97.12 87 ALA A O 1
ATOM 661 N N . TRP A 1 88 ? 5.110 -8.560 -6.931 1.00 97.69 88 TRP A N 1
ATOM 662 C CA . TRP A 1 88 ? 5.228 -8.077 -8.303 1.00 97.69 88 TRP A CA 1
ATOM 663 C C . TRP A 1 88 ? 6.516 -8.547 -8.959 1.00 97.69 88 TRP A C 1
ATOM 665 O O . TRP A 1 88 ? 7.574 -8.644 -8.338 1.00 97.69 88 TRP A O 1
ATOM 675 N N . ARG A 1 89 ? 6.423 -8.794 -10.265 1.00 97.06 89 ARG A N 1
ATOM 676 C CA . ARG A 1 89 ? 7.549 -9.171 -11.112 1.00 97.06 89 ARG A CA 1
ATOM 677 C C . ARG A 1 89 ? 7.577 -8.311 -12.363 1.00 97.06 89 ARG A C 1
ATOM 679 O O . ARG A 1 89 ? 6.585 -8.197 -13.077 1.00 97.06 89 ARG A O 1
ATOM 686 N N . LEU A 1 90 ? 8.744 -7.761 -12.667 1.00 96.94 90 LEU A N 1
ATOM 687 C CA . LEU A 1 90 ? 9.018 -7.067 -13.919 1.00 96.94 90 LEU A CA 1
ATOM 688 C C . LEU A 1 90 ? 9.959 -7.953 -14.756 1.00 96.94 90 LEU A C 1
ATOM 690 O O . LEU A 1 90 ? 11.160 -8.009 -14.461 1.00 96.94 90 LEU A O 1
ATOM 694 N N . PRO A 1 91 ? 9.446 -8.703 -15.752 1.00 97.31 91 PRO A N 1
ATOM 695 C CA . PRO A 1 91 ? 10.270 -9.550 -16.610 1.00 97.31 91 PRO A CA 1
ATOM 696 C C . PRO A 1 91 ? 11.196 -8.710 -17.494 1.00 97.31 91 PRO A C 1
ATOM 698 O O . PRO A 1 91 ? 10.737 -7.816 -18.200 1.00 97.31 91 PRO A O 1
ATOM 701 N N . VAL A 1 92 ? 12.491 -9.031 -17.493 1.00 95.44 92 VAL A N 1
ATOM 702 C CA . VAL A 1 92 ? 13.506 -8.395 -18.348 1.00 95.44 92 VAL A CA 1
ATOM 703 C C . VAL A 1 92 ? 13.977 -9.419 -19.381 1.00 95.44 92 VAL A C 1
ATOM 705 O O . VAL A 1 92 ? 14.509 -10.460 -18.980 1.00 95.44 92 VAL A O 1
ATOM 708 N N . PRO A 1 93 ? 13.798 -9.188 -20.694 1.00 94.31 93 PRO A N 1
ATOM 709 C CA . PRO A 1 93 ? 14.176 -10.193 -21.676 1.00 94.31 93 PRO A CA 1
ATOM 710 C C . PRO A 1 93 ? 15.692 -10.432 -21.675 1.00 94.31 93 PRO A C 1
ATOM 712 O O . PRO A 1 93 ? 16.495 -9.501 -21.620 1.00 94.31 93 PRO A O 1
ATOM 715 N N . GLY A 1 94 ? 16.086 -11.708 -21.684 1.00 91.88 94 GLY A N 1
ATOM 716 C CA . GLY A 1 94 ? 17.493 -12.120 -21.603 1.00 91.88 94 GLY A CA 1
ATOM 717 C C . GLY A 1 94 ? 18.176 -11.847 -20.254 1.00 91.88 94 GLY A C 1
ATOM 718 O O . GLY A 1 94 ? 19.377 -12.079 -20.137 1.00 91.88 94 GLY A O 1
ATOM 719 N N . GLY A 1 95 ? 17.443 -11.370 -19.243 1.00 90.56 95 GLY A N 1
ATOM 720 C CA . GLY A 1 95 ? 17.968 -11.015 -17.926 1.00 90.56 95 GLY A CA 1
ATOM 721 C C . GLY A 1 95 ? 17.202 -11.658 -16.772 1.00 90.56 95 GLY A C 1
ATOM 722 O O . GLY A 1 95 ? 16.234 -12.396 -16.957 1.00 90.56 95 GLY A O 1
ATOM 723 N N . LYS A 1 96 ? 17.649 -11.371 -15.544 1.00 93.56 96 LYS A N 1
ATOM 724 C CA . LYS A 1 96 ? 16.899 -11.738 -14.337 1.00 93.56 96 LYS A CA 1
ATOM 725 C C . LYS A 1 96 ? 15.715 -10.780 -14.161 1.00 93.56 96 LYS A C 1
ATOM 727 O O . LYS A 1 96 ? 15.896 -9.578 -14.363 1.00 93.56 96 LYS A O 1
ATOM 732 N N . PRO A 1 97 ? 14.532 -11.278 -13.768 1.00 93.56 97 PRO A N 1
ATOM 733 C CA . PRO A 1 97 ? 13.405 -10.410 -13.462 1.00 93.56 97 PRO A CA 1
ATOM 734 C C . PRO A 1 97 ? 13.686 -9.574 -12.209 1.00 93.56 97 PRO A C 1
ATOM 736 O O . PRO A 1 97 ? 14.425 -9.999 -11.318 1.00 93.56 97 PRO A O 1
ATOM 739 N N . ILE A 1 98 ? 13.055 -8.405 -12.131 1.00 95.12 98 ILE A N 1
ATOM 740 C CA . ILE A 1 98 ? 13.047 -7.574 -10.923 1.00 95.12 98 ILE A CA 1
ATOM 741 C C . ILE A 1 98 ? 11.828 -7.981 -10.091 1.00 95.12 98 ILE A 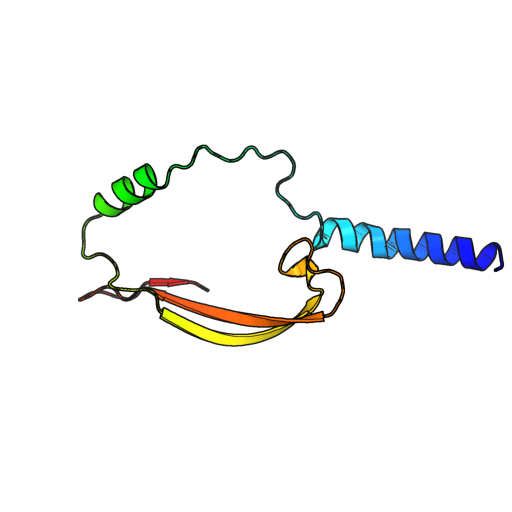C 1
ATOM 743 O O . ILE A 1 98 ? 10.717 -8.019 -10.624 1.00 95.12 98 ILE A O 1
ATOM 747 N N . LEU A 1 99 ? 12.039 -8.299 -8.814 1.00 96.38 99 LEU A N 1
ATOM 748 C CA . LEU A 1 99 ? 10.980 -8.612 -7.850 1.00 96.38 99 LEU A CA 1
ATOM 749 C C . LEU A 1 99 ? 10.739 -7.418 -6.923 1.00 96.38 99 LEU A C 1
ATOM 751 O O . LEU A 1 99 ? 11.688 -6.712 -6.573 1.00 96.38 99 LEU A O 1
ATOM 755 N N . ILE A 1 100 ? 9.472 -7.182 -6.582 1.00 95.69 100 ILE A N 1
ATOM 756 C CA . ILE A 1 100 ? 9.025 -6.140 -5.653 1.00 95.69 100 ILE A CA 1
ATOM 757 C C . ILE A 1 100 ? 7.968 -6.762 -4.730 1.00 95.69 100 ILE A C 1
ATOM 759 O O . ILE A 1 100 ? 7.009 -7.361 -5.226 1.00 95.69 100 ILE A O 1
ATOM 763 N N . ASP A 1 101 ? 8.147 -6.588 -3.420 1.00 87.38 101 ASP A N 1
ATOM 764 C CA . ASP A 1 101 ? 7.371 -7.232 -2.351 1.00 87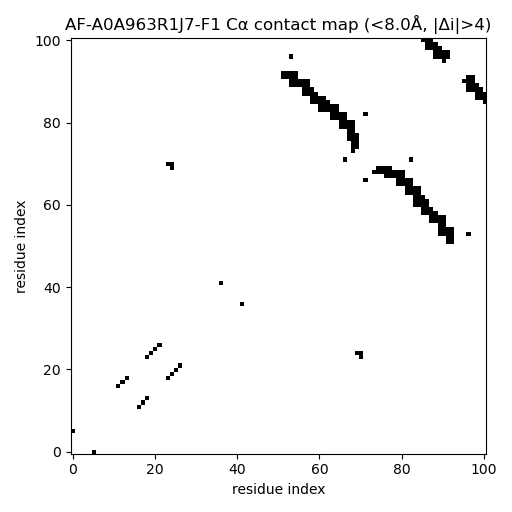.38 101 ASP A CA 1
ATOM 765 C C . ASP A 1 101 ? 6.531 -6.209 -1.568 1.00 87.38 101 ASP A C 1
ATOM 767 O O . ASP A 1 101 ? 7.035 -5.081 -1.337 1.00 87.38 101 ASP A O 1
#

Sequence (101 aa):
MTRRLNILLALFLLLFGAPYYWLLLENGHGDARAKPLHIAALRSLAASLPGQAPSGVEYEVVASRSLPGDLFVAGSGFKRKLVAVMAWRLPVPGGKPILID

pLDDT: mean 92.36, std 6.16, range [59.66, 97.75]

Secondary structure (DSSP, 8-state):
--HHHHHHHHHHIIIIIHHHIIIIIS-S-TT-PPP---HHHHHHHHHHSSSPPP---EEEEEEEEEEEGGGTSTTS-SSEEEEEEEEEEE--TTSPPEEE-

Nearest PDB structures (foldseek):
  1b9m-assembly1_B  TM=2.030E-01  e=2.029E+00  Escherichia coli

Solvent-accessible surface area (backbone atoms only — not comparable to full-atom values): 6196 Å² total; per-residue (Å²): 137,55,73,68,56,55,52,51,52,51,49,47,44,56,71,49,44,48,54,48,42,46,68,57,67,60,63,65,79,75,87,65,71,78,74,96,78,51,72,67,58,54,53,52,53,58,69,70,50,87,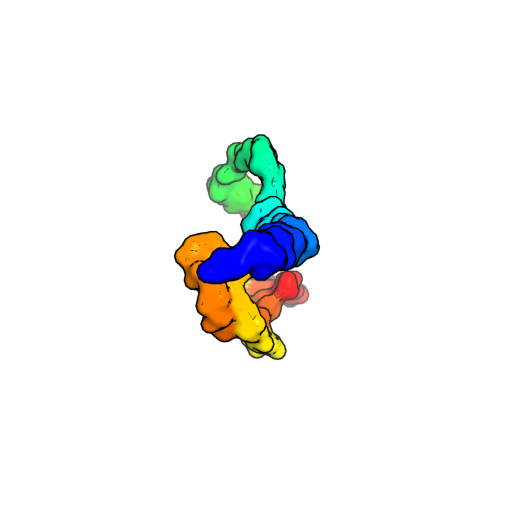76,72,68,58,80,52,79,48,76,45,77,79,47,71,48,77,43,38,22,39,72,78,42,83,89,58,41,76,58,70,37,83,41,79,39,58,40,36,39,31,47,21,75,100,55,77,60,49,76,48,118